Protein AF-A0A2N1N961-F1 (afdb_monomer_lite)

Radius of gyration: 15.22 Å; chains: 1; bounding box: 35×38×32 Å

Secondary structure (DSSP, 8-state):
---B-----S-------SSS---S-PEEEEEESGGGS-HHHHHHHHHHHHHGGGGTEEEEEE-S-GGGS-HHHHTT-SEEEE-TT---HHHHHHHHTTT-TTHHHHHHHHHHHHTTS-EEEE-

Structure (mmCIF, N/CA/C/O backbone):
data_AF-A0A2N1N961-F1
#
_entry.id   AF-A0A2N1N961-F1
#
loop_
_atom_site.group_PDB
_atom_site.id
_atom_site.type_symbol
_atom_site.label_atom_id
_atom_site.label_alt_id
_atom_site.label_comp_id
_atom_site.label_asym_id
_atom_site.label_entity_id
_atom_site.label_seq_id
_atom_site.pdbx_PDB_ins_code
_atom_site.Cartn_x
_atom_site.Cartn_y
_atom_site.Cartn_z
_atom_site.occupancy
_atom_site.B_iso_or_equiv
_atom_site.auth_seq_id
_atom_site.auth_comp_id
_atom_site.auth_asym_id
_atom_site.auth_atom_id
_atom_site.pdbx_PDB_model_num
ATOM 1 N N . MET A 1 1 ? -13.328 -10.406 -4.826 1.00 30.67 1 MET A N 1
ATOM 2 C CA . MET A 1 1 ? -12.583 -9.559 -3.873 1.00 30.67 1 MET A CA 1
ATOM 3 C C . MET A 1 1 ? -12.387 -10.339 -2.580 1.00 30.67 1 MET A C 1
ATOM 5 O O . MET A 1 1 ? -13.360 -10.564 -1.867 1.00 30.67 1 MET A O 1
ATOM 9 N N . VAL A 1 2 ? -11.178 -10.851 -2.329 1.00 25.78 2 VAL A N 1
ATOM 10 C CA . VAL A 1 2 ? -10.871 -11.661 -1.137 1.00 25.78 2 VAL A CA 1
ATOM 11 C C . VAL A 1 2 ? -10.082 -10.792 -0.163 1.00 25.78 2 VAL A C 1
ATOM 13 O O . VAL A 1 2 ? -8.923 -10.479 -0.401 1.00 25.78 2 VAL A O 1
ATOM 16 N N . VAL A 1 3 ? -10.732 -10.371 0.922 1.00 27.00 3 VAL A N 1
ATOM 17 C CA . VAL A 1 3 ? -10.081 -9.665 2.032 1.00 27.00 3 VAL A CA 1
ATOM 18 C C . VAL A 1 3 ? -9.484 -10.729 2.948 1.00 27.00 3 VAL A C 1
ATOM 20 O O . VAL A 1 3 ? -10.221 -11.435 3.637 1.00 27.00 3 VAL A O 1
ATOM 23 N N . TYR A 1 4 ? -8.160 -10.872 2.948 1.00 34.16 4 TYR A N 1
ATOM 24 C CA . TYR A 1 4 ? -7.483 -11.780 3.873 1.00 34.16 4 TYR A CA 1
ATOM 25 C C . TYR A 1 4 ? -7.359 -11.115 5.249 1.00 34.16 4 TYR A C 1
ATOM 27 O O . TYR A 1 4 ? -6.688 -10.096 5.410 1.00 34.16 4 TYR A O 1
ATOM 35 N N . LEU A 1 5 ? -8.026 -11.696 6.249 1.00 32.28 5 LEU A N 1
ATOM 36 C CA . LEU A 1 5 ? -7.916 -11.311 7.655 1.00 32.28 5 LEU A CA 1
ATOM 37 C C . LEU A 1 5 ? -6.807 -12.162 8.290 1.00 32.28 5 LEU A C 1
ATOM 39 O O . LEU A 1 5 ? -7.021 -13.336 8.580 1.00 32.28 5 LEU A O 1
ATOM 43 N N . LEU A 1 6 ? -5.609 -11.606 8.469 1.00 38.91 6 LEU A N 1
ATOM 44 C CA . LEU A 1 6 ? -4.526 -12.300 9.171 1.00 38.91 6 LEU A CA 1
ATOM 45 C C . LEU A 1 6 ? -4.548 -11.908 10.654 1.00 38.91 6 LEU A C 1
ATOM 47 O O . LEU A 1 6 ? -4.377 -10.744 11.021 1.00 38.91 6 LEU A O 1
ATOM 51 N N . LEU A 1 7 ? -4.823 -12.909 11.493 1.00 31.50 7 LEU A N 1
ATOM 52 C CA . LEU A 1 7 ? -4.810 -12.812 12.950 1.00 31.50 7 LEU A CA 1
ATOM 53 C C . LEU A 1 7 ? -3.386 -12.575 13.481 1.00 31.50 7 LEU A C 1
ATOM 55 O O . LEU A 1 7 ? -2.385 -12.916 12.860 1.00 31.50 7 LEU A O 1
ATOM 59 N N . GLU A 1 8 ? -3.362 -11.925 14.637 1.00 35.66 8 GLU A N 1
ATOM 60 C CA . GLU A 1 8 ? -2.264 -11.237 15.314 1.00 35.66 8 GLU A CA 1
ATOM 61 C C . GLU A 1 8 ? -0.878 -11.914 15.296 1.00 35.66 8 GLU A C 1
ATOM 63 O O . GLU A 1 8 ? -0.732 -13.078 15.651 1.00 35.66 8 GLU A O 1
ATOM 68 N N . SER A 1 9 ? 0.182 -11.118 15.098 1.00 32.19 9 SER A N 1
ATOM 69 C CA . SER A 1 9 ? 1.264 -11.075 16.092 1.00 32.19 9 SER A CA 1
ATOM 70 C C . SER A 1 9 ? 2.068 -9.772 16.021 1.00 32.19 9 SER A C 1
ATOM 72 O O . SER A 1 9 ? 2.406 -9.240 14.965 1.00 32.19 9 SER A O 1
ATOM 74 N N . LYS A 1 10 ? 2.340 -9.251 17.216 1.00 44.03 10 LYS A N 1
ATOM 75 C CA . LYS A 1 10 ? 3.309 -8.210 17.568 1.00 44.03 10 LYS A CA 1
ATOM 76 C C . LYS A 1 10 ? 4.667 -8.600 16.948 1.00 44.03 10 LYS A C 1
ATOM 78 O O . LYS A 1 10 ? 5.288 -9.528 17.443 1.00 44.03 10 LYS A O 1
ATOM 83 N N . TYR A 1 11 ? 5.046 -7.965 15.834 1.00 44.81 11 TYR A N 1
ATOM 84 C CA . TYR A 1 11 ? 6.246 -8.205 15.007 1.00 44.81 11 TYR A CA 1
ATOM 85 C C . TYR A 1 11 ? 7.114 -9.441 15.338 1.00 44.81 11 TYR A C 1
ATOM 87 O O . TYR A 1 11 ? 7.994 -9.373 16.198 1.00 44.81 11 TYR A O 1
ATOM 95 N N . PRO A 1 12 ? 7.007 -10.506 14.529 1.00 32.72 12 PRO A N 1
ATOM 96 C CA . PRO A 1 12 ? 8.128 -11.385 14.248 1.00 32.72 12 PRO A CA 1
ATOM 97 C C . PRO A 1 12 ? 8.390 -11.422 12.737 1.00 32.72 12 PRO A C 1
ATOM 99 O O . PRO A 1 12 ? 7.484 -11.684 11.962 1.00 32.72 12 PRO A O 1
ATOM 102 N N . LYS A 1 13 ? 9.646 -11.162 12.353 1.00 32.16 13 LYS A N 1
ATOM 103 C CA . LYS A 1 13 ? 10.354 -11.706 11.177 1.00 32.16 13 LYS A CA 1
ATOM 104 C C . LYS A 1 13 ? 9.580 -11.768 9.846 1.00 32.16 13 LYS A C 1
ATOM 106 O O . LYS A 1 13 ? 8.637 -12.528 9.687 1.00 32.16 13 LYS A O 1
ATOM 111 N N . ILE A 1 14 ? 10.123 -11.066 8.848 1.00 33.25 14 ILE A N 1
ATOM 112 C CA . ILE A 1 14 ? 9.931 -11.305 7.406 1.00 33.25 14 ILE A CA 1
ATOM 113 C C . ILE A 1 14 ? 9.559 -12.774 7.140 1.00 33.25 14 ILE A C 1
ATOM 115 O O . ILE A 1 14 ? 10.353 -13.671 7.426 1.00 33.25 14 ILE A O 1
ATOM 119 N N . TYR A 1 15 ? 8.360 -13.009 6.609 1.00 35.38 15 TYR A N 1
ATOM 120 C CA . TYR A 1 15 ? 7.892 -14.345 6.265 1.00 35.38 15 TYR A CA 1
ATOM 121 C C . TYR A 1 15 ? 8.461 -14.767 4.904 1.00 35.38 15 TYR A C 1
ATOM 123 O O . TYR A 1 15 ? 8.164 -14.122 3.897 1.00 35.38 15 TYR A O 1
ATOM 131 N N . PRO A 1 16 ? 9.226 -15.869 4.820 1.00 37.91 16 PRO A N 1
ATOM 132 C CA . PRO A 1 16 ? 9.578 -16.502 3.560 1.00 37.91 16 PRO A CA 1
ATOM 133 C C . PRO A 1 16 ? 8.469 -17.483 3.165 1.00 37.91 16 PRO A C 1
ATOM 135 O O . PRO A 1 16 ? 8.727 -18.665 2.983 1.00 37.91 16 PRO A O 1
ATOM 138 N N . TRP A 1 17 ? 7.206 -17.060 3.128 1.00 34.34 17 TRP A N 1
ATOM 139 C CA . TRP A 1 17 ? 6.142 -17.964 2.703 1.00 34.34 17 TRP A CA 1
ATOM 140 C C . TRP A 1 17 ? 4.874 -17.191 2.343 1.00 34.34 17 TRP A C 1
ATOM 142 O O . TRP A 1 17 ? 4.268 -16.528 3.172 1.00 34.34 17 TRP A O 1
ATOM 152 N N . MET A 1 18 ? 4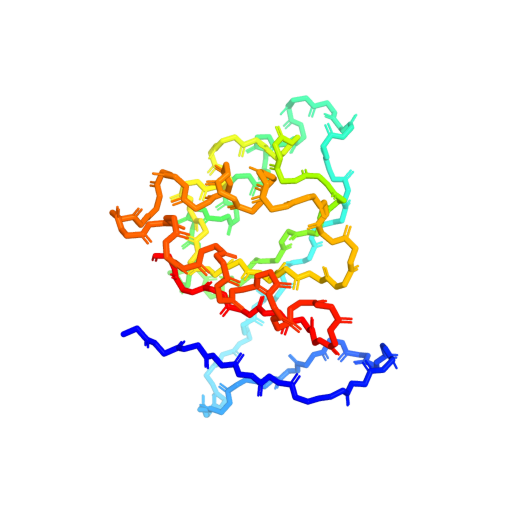.420 -17.348 1.108 1.00 31.05 18 MET A N 1
ATOM 153 C CA . MET A 1 18 ? 3.030 -17.715 0.873 1.00 31.05 18 MET A CA 1
ATOM 154 C C . MET A 1 18 ? 3.080 -18.895 -0.098 1.00 31.05 18 MET A C 1
ATOM 156 O O . MET A 1 18 ? 3.248 -18.713 -1.295 1.00 31.05 18 MET A O 1
ATOM 160 N N . SER A 1 19 ? 3.100 -20.098 0.489 1.00 39.19 19 SER A N 1
ATOM 161 C CA . SER A 1 19 ? 2.703 -21.399 -0.070 1.00 39.19 19 SER A CA 1
ATOM 162 C C . SER A 1 19 ? 2.798 -21.569 -1.596 1.00 39.19 19 SER A C 1
ATOM 164 O O . SER A 1 19 ? 1.867 -21.219 -2.318 1.00 39.19 19 SER A O 1
ATOM 166 N N . GLY A 1 20 ? 3.865 -22.223 -2.062 1.00 31.92 20 GLY A N 1
ATOM 167 C CA . GLY A 1 20 ? 3.962 -22.772 -3.418 1.00 31.92 20 GLY A CA 1
ATOM 168 C C . GLY A 1 20 ? 5.411 -22.901 -3.869 1.00 31.92 20 GLY A C 1
ATOM 169 O O . GLY A 1 20 ? 5.932 -21.947 -4.429 1.00 31.92 20 GLY A O 1
ATOM 170 N N . GLU A 1 21 ? 6.018 -24.055 -3.563 1.00 37.34 21 GLU A N 1
ATOM 171 C CA . GLU A 1 21 ? 7.293 -24.605 -4.067 1.00 37.34 21 GLU A CA 1
ATOM 172 C C . GLU A 1 21 ? 8.544 -23.697 -4.117 1.00 37.34 21 GLU A C 1
ATOM 174 O O 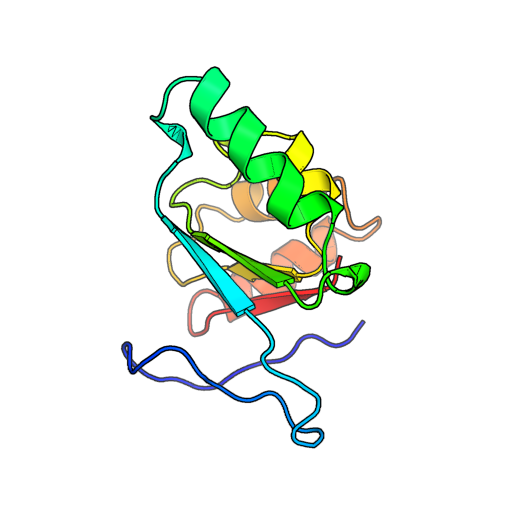. GLU A 1 21 ? 8.532 -22.500 -4.401 1.00 37.34 21 GLU A O 1
ATOM 179 N N . LYS A 1 22 ? 9.709 -24.301 -3.849 1.00 40.22 22 LYS A N 1
ATOM 180 C CA . LYS A 1 22 ? 11.013 -23.654 -4.043 1.00 40.22 22 LYS A CA 1
ATOM 181 C C . LYS A 1 22 ? 11.264 -23.436 -5.544 1.00 40.22 22 LYS A C 1
ATOM 183 O O . LYS A 1 22 ? 11.932 -24.241 -6.179 1.00 40.22 22 LYS A O 1
ATOM 188 N N . CYS A 1 23 ? 10.765 -22.338 -6.099 1.00 42.19 23 CYS A N 1
ATOM 189 C CA . CYS A 1 23 ? 11.191 -21.829 -7.402 1.00 42.19 23 CYS A CA 1
ATOM 190 C C . CYS A 1 23 ? 12.186 -20.686 -7.197 1.00 42.19 23 CYS A C 1
ATOM 192 O O . CYS A 1 23 ? 11.757 -19.583 -6.859 1.00 42.19 23 CYS A O 1
ATOM 194 N N . GLY A 1 24 ? 13.474 -20.958 -7.424 1.00 52.59 24 GLY A N 1
ATOM 195 C CA . GLY A 1 24 ? 14.514 -19.940 -7.622 1.00 52.59 24 GLY A CA 1
ATOM 196 C C . GLY A 1 24 ? 14.842 -19.073 -6.402 1.00 52.59 24 GLY A C 1
ATOM 197 O O . GLY A 1 24 ? 14.113 -19.027 -5.409 1.00 52.59 24 GLY A O 1
ATOM 198 N N . TYR A 1 25 ? 15.975 -18.376 -6.453 1.00 55.59 25 TYR A N 1
ATOM 199 C CA . TYR A 1 25 ? 16.330 -17.377 -5.446 1.00 55.59 25 TYR A CA 1
ATOM 200 C C . TYR A 1 25 ? 15.480 -16.120 -5.669 1.00 55.59 25 TYR A C 1
ATOM 202 O O . TYR A 1 25 ? 15.959 -15.127 -6.200 1.00 55.59 25 TYR A O 1
ATOM 210 N N . LYS A 1 26 ? 14.209 -16.143 -5.254 1.00 65.94 26 LYS A N 1
ATOM 211 C CA . LYS A 1 26 ? 13.360 -14.945 -5.280 1.00 65.94 26 LYS A CA 1
ATOM 212 C C . LYS A 1 26 ? 13.945 -13.894 -4.336 1.00 65.94 26 LYS A C 1
ATOM 214 O O . LYS A 1 26 ? 14.024 -14.112 -3.126 1.00 65.94 26 LYS A O 1
ATOM 219 N N . ILE A 1 27 ? 14.360 -12.755 -4.882 1.00 74.12 27 ILE A N 1
ATOM 220 C CA . ILE A 1 27 ? 14.967 -11.667 -4.113 1.00 74.12 27 ILE A CA 1
ATOM 221 C C . ILE A 1 27 ? 13.846 -10.788 -3.553 1.00 74.12 27 ILE A C 1
ATOM 223 O O . ILE A 1 27 ? 13.096 -10.170 -4.306 1.00 74.12 27 ILE A O 1
ATOM 227 N N . LEU A 1 28 ? 13.747 -10.696 -2.225 1.00 78.81 28 LEU A N 1
ATOM 228 C CA . LEU A 1 28 ? 12.864 -9.740 -1.555 1.00 78.81 28 LEU A CA 1
ATOM 229 C C . LEU A 1 28 ? 13.626 -8.444 -1.258 1.00 78.81 28 LEU A C 1
ATOM 231 O O . LEU A 1 28 ? 14.647 -8.460 -0.569 1.00 78.81 28 LEU A O 1
ATOM 235 N N . LYS A 1 29 ? 13.118 -7.317 -1.753 1.00 81.88 29 LYS A N 1
ATOM 236 C CA . LYS A 1 29 ? 13.605 -5.974 -1.427 1.00 81.88 29 LYS A CA 1
ATOM 237 C C . LYS A 1 29 ? 12.590 -5.265 -0.536 1.00 81.88 29 LYS A C 1
ATOM 239 O O . LYS A 1 29 ? 11.410 -5.202 -0.870 1.00 81.88 29 LYS A O 1
ATOM 244 N N . VAL A 1 30 ? 13.055 -4.733 0.590 1.00 85.06 30 VAL A N 1
ATOM 245 C CA . VAL A 1 30 ? 12.236 -3.956 1.527 1.00 85.06 30 VAL A CA 1
ATOM 246 C C . VAL A 1 30 ? 12.782 -2.535 1.564 1.00 85.06 30 VAL A C 1
ATOM 248 O O . VAL A 1 30 ? 13.973 -2.339 1.798 1.00 85.06 30 VAL A O 1
ATOM 251 N N . PHE A 1 31 ? 11.912 -1.564 1.309 1.00 84.62 31 PHE A N 1
ATOM 252 C CA . PHE A 1 31 ? 12.213 -0.138 1.330 1.00 84.62 31 PHE A CA 1
ATOM 253 C C . PHE A 1 31 ? 11.424 0.496 2.469 1.00 84.62 31 PHE A C 1
ATOM 255 O O . PHE A 1 31 ? 10.197 0.432 2.456 1.00 84.62 31 PHE A O 1
ATOM 262 N N . ASP A 1 32 ? 12.112 1.077 3.446 1.00 83.75 32 ASP A N 1
ATOM 263 C CA . ASP A 1 32 ? 11.491 1.719 4.606 1.00 83.75 32 ASP A CA 1
ATOM 264 C C . ASP A 1 32 ? 11.718 3.230 4.555 1.00 83.75 32 ASP A C 1
ATOM 266 O O . ASP A 1 32 ? 12.844 3.684 4.363 1.00 83.75 32 ASP A O 1
ATOM 270 N N . ASN A 1 33 ? 10.633 3.989 4.683 1.00 71.62 33 ASN A N 1
ATOM 271 C CA . ASN A 1 33 ? 10.614 5.442 4.832 1.00 71.62 33 ASN A CA 1
ATOM 272 C C . ASN A 1 33 ? 11.401 6.254 3.778 1.00 71.62 33 ASN A C 1
ATOM 274 O O . ASN A 1 33 ? 12.038 7.255 4.091 1.00 71.62 33 ASN A O 1
ATOM 278 N N . PHE A 1 34 ? 11.316 5.874 2.500 1.00 77.50 34 PHE A N 1
ATOM 279 C CA . PHE A 1 34 ? 11.983 6.597 1.402 1.00 77.50 34 PHE A CA 1
ATOM 280 C C . PHE A 1 34 ? 11.276 7.890 0.965 1.00 77.50 34 PHE A C 1
ATOM 282 O O . PHE A 1 34 ? 11.723 8.540 0.024 1.00 77.50 34 PHE A O 1
ATOM 289 N N . ALA A 1 35 ? 10.159 8.258 1.590 1.00 72.12 35 ALA A N 1
ATOM 290 C CA . ALA A 1 35 ? 9.405 9.454 1.225 1.00 72.12 35 ALA A CA 1
ATOM 291 C C . ALA A 1 35 ? 10.199 10.751 1.466 1.00 72.12 35 ALA A C 1
ATOM 293 O O . ALA A 1 35 ? 10.032 11.724 0.733 1.00 72.12 35 ALA A O 1
ATOM 294 N N . GLU A 1 36 ? 11.097 10.742 2.453 1.00 78.12 36 GLU A N 1
ATOM 295 C CA . GLU A 1 36 ? 11.957 11.880 2.806 1.00 78.12 36 GLU A CA 1
ATOM 296 C C . GLU A 1 36 ? 13.256 11.928 1.983 1.00 78.12 36 GLU A C 1
ATOM 298 O O . GLU A 1 36 ? 13.993 12.912 2.020 1.00 78.12 36 GLU A O 1
ATOM 303 N N . GLU A 1 37 ? 13.540 10.878 1.210 1.00 82.81 37 GLU A N 1
ATOM 304 C CA . GLU A 1 37 ? 14.743 10.792 0.388 1.00 82.81 37 GLU A CA 1
ATOM 305 C C . GLU A 1 37 ? 14.645 11.666 -0.862 1.00 82.81 37 GLU A C 1
ATOM 307 O O . GLU A 1 37 ? 13.563 11.925 -1.397 1.00 82.81 37 GLU A O 1
ATOM 312 N N . HIS A 1 38 ? 15.803 12.066 -1.390 1.00 82.31 38 HIS A N 1
ATOM 313 C CA . HIS A 1 38 ? 15.868 12.864 -2.611 1.00 82.31 38 HIS A CA 1
ATOM 314 C C . HIS A 1 38 ? 15.166 12.153 -3.784 1.00 82.31 38 HIS A C 1
ATOM 316 O O . HIS A 1 38 ? 15.294 10.938 -3.955 1.00 82.31 38 HIS A O 1
ATOM 322 N N . LEU A 1 39 ? 14.484 12.907 -4.658 1.00 81.75 39 LEU A N 1
ATOM 323 C CA . LEU A 1 39 ? 13.706 12.358 -5.782 1.00 81.75 39 LEU A CA 1
ATOM 324 C C . LEU A 1 39 ? 14.516 11.380 -6.649 1.00 81.75 39 LEU A C 1
ATOM 326 O O . LEU A 1 39 ? 14.015 10.335 -7.059 1.00 81.75 39 LEU A O 1
ATOM 330 N N . ALA A 1 40 ? 15.796 11.677 -6.882 1.00 81.81 40 ALA A N 1
ATOM 331 C CA . ALA A 1 40 ? 16.690 10.790 -7.629 1.00 81.81 40 ALA A CA 1
ATOM 332 C C . ALA A 1 40 ? 16.838 9.396 -6.982 1.00 81.81 40 ALA A C 1
ATOM 334 O O . ALA A 1 40 ? 16.984 8.401 -7.691 1.00 81.81 40 ALA A O 1
ATOM 335 N N . THR A 1 41 ? 16.785 9.309 -5.652 1.00 81.88 41 THR A N 1
ATOM 336 C CA . THR A 1 41 ? 16.793 8.049 -4.899 1.00 81.88 41 THR A CA 1
ATOM 337 C C . THR A 1 41 ? 15.451 7.334 -5.036 1.00 81.88 41 THR A C 1
ATOM 339 O O . THR A 1 41 ? 15.426 6.149 -5.369 1.00 81.88 41 THR A O 1
ATOM 342 N N . GLN A 1 42 ? 14.335 8.052 -4.880 1.00 78.62 42 GLN A N 1
ATOM 343 C CA . GLN A 1 42 ? 12.992 7.481 -5.035 1.00 78.62 42 GLN A CA 1
ATOM 344 C C . GLN A 1 42 ? 12.773 6.892 -6.441 1.00 78.62 42 GLN A C 1
ATOM 346 O O . GLN A 1 42 ? 12.248 5.788 -6.583 1.00 78.62 42 GLN A O 1
ATOM 351 N N . LEU A 1 43 ? 13.251 7.573 -7.489 1.00 81.94 43 LEU A N 1
ATOM 352 C CA . LEU A 1 43 ? 13.140 7.107 -8.875 1.00 81.94 43 LEU A CA 1
ATOM 353 C C . LEU A 1 43 ? 13.934 5.824 -9.151 1.00 81.94 43 LEU A C 1
ATOM 355 O O . LEU A 1 43 ? 13.492 5.004 -9.954 1.00 81.94 43 LEU A O 1
ATOM 359 N N . LYS A 1 44 ? 15.063 5.594 -8.465 1.00 84.00 44 LYS A N 1
ATOM 360 C CA . LYS A 1 44 ? 15.791 4.314 -8.563 1.00 84.00 44 LYS A CA 1
ATOM 361 C C . LYS A 1 44 ? 14.964 3.152 -8.016 1.00 84.00 44 LYS A C 1
ATOM 363 O O . LYS A 1 44 ? 15.081 2.031 -8.505 1.00 84.00 44 LYS A O 1
ATOM 368 N N . ILE A 1 45 ? 14.121 3.420 -7.019 1.00 83.56 45 ILE A N 1
ATOM 369 C CA . ILE A 1 45 ? 13.310 2.400 -6.353 1.00 83.56 45 ILE A CA 1
ATOM 370 C C . ILE A 1 45 ? 12.121 1.975 -7.215 1.00 83.56 45 ILE A C 1
ATOM 372 O O . ILE A 1 45 ? 11.787 0.793 -7.243 1.00 83.56 45 ILE A O 1
ATOM 376 N N . VAL A 1 46 ? 11.534 2.907 -7.974 1.00 84.38 46 VAL A N 1
ATOM 377 C CA . VAL A 1 46 ? 10.418 2.647 -8.906 1.00 84.38 46 VAL A CA 1
ATOM 378 C C . VAL A 1 46 ? 10.694 1.440 -9.806 1.00 84.38 46 VAL A C 1
ATOM 380 O O . VAL A 1 46 ? 9.799 0.632 -10.053 1.00 84.38 46 VAL A O 1
ATOM 383 N N . THR A 1 47 ? 11.936 1.278 -10.261 1.00 83.19 47 THR A N 1
ATOM 384 C CA . THR A 1 47 ? 12.351 0.153 -11.104 1.00 83.19 47 THR A CA 1
ATOM 385 C C . THR A 1 47 ? 12.065 -1.200 -10.443 1.00 83.19 47 THR A C 1
ATOM 387 O O . THR A 1 47 ? 11.532 -2.086 -11.101 1.00 83.19 47 THR A O 1
ATOM 390 N N . PHE A 1 48 ? 12.279 -1.358 -9.133 1.00 83.38 48 PHE A N 1
ATOM 391 C CA . PHE A 1 48 ? 11.987 -2.617 -8.430 1.00 83.38 48 PHE A CA 1
ATOM 392 C C . PHE A 1 48 ? 10.487 -2.929 -8.322 1.00 83.38 48 PHE A C 1
ATOM 394 O O . PHE A 1 48 ? 10.114 -4.088 -8.141 1.00 83.38 48 PHE A O 1
ATOM 401 N N . PHE A 1 49 ? 9.621 -1.919 -8.427 1.00 83.81 49 PHE A N 1
ATOM 402 C CA . PHE A 1 49 ? 8.167 -2.099 -8.449 1.00 83.81 49 PHE A CA 1
ATOM 403 C C . PHE A 1 49 ? 7.644 -2.352 -9.870 1.00 83.81 49 PHE A C 1
ATOM 405 O O . PHE A 1 49 ? 6.687 -3.100 -10.034 1.00 83.81 49 PHE A O 1
ATOM 412 N N . ARG A 1 50 ? 8.313 -1.812 -10.901 1.00 83.81 50 ARG A N 1
ATOM 413 C CA . ARG A 1 50 ? 7.986 -2.061 -12.318 1.00 83.81 50 ARG A CA 1
ATOM 414 C C . ARG A 1 50 ? 8.437 -3.431 -12.820 1.00 83.81 50 ARG A C 1
ATOM 416 O O . ARG A 1 50 ? 7.681 -4.087 -13.526 1.00 83.81 50 ARG A O 1
ATOM 423 N N . LEU A 1 51 ? 9.664 -3.843 -12.496 1.00 76.00 51 LEU A N 1
ATOM 424 C CA . LEU A 1 51 ? 10.242 -5.107 -12.976 1.00 76.00 51 LEU A CA 1
ATOM 425 C C . LEU A 1 51 ? 9.483 -6.317 -12.409 1.00 76.00 51 LEU A C 1
ATOM 427 O O . LEU A 1 51 ? 9.178 -7.279 -13.118 1.00 76.00 51 LEU A O 1
ATOM 431 N N . GLY A 1 52 ? 9.097 -6.229 -11.132 1.00 66.19 52 GLY A N 1
ATOM 432 C CA . GLY A 1 52 ? 8.267 -7.221 -10.459 1.00 66.19 52 GLY A CA 1
ATOM 433 C C . GLY A 1 52 ? 8.793 -8.653 -10.612 1.00 66.19 52 GLY A C 1
ATOM 434 O O . GLY A 1 52 ? 9.994 -8.914 -10.635 1.00 66.19 52 GLY A O 1
ATOM 435 N N . ARG A 1 53 ? 7.862 -9.606 -10.744 1.00 62.44 53 ARG A N 1
ATOM 436 C CA . ARG A 1 53 ? 8.180 -11.044 -10.800 1.00 62.44 53 ARG A CA 1
ATOM 437 C C . ARG A 1 53 ? 8.900 -11.482 -12.078 1.00 62.44 53 ARG A C 1
ATOM 439 O O . ARG A 1 53 ? 9.373 -12.612 -12.097 1.00 62.44 53 ARG A O 1
ATOM 446 N N . HIS A 1 54 ? 8.957 -10.642 -13.115 1.00 63.78 54 HIS A N 1
ATOM 447 C CA . HIS A 1 54 ? 9.663 -10.984 -14.353 1.00 63.78 54 HIS A CA 1
ATOM 448 C C . HIS A 1 54 ? 11.174 -11.114 -14.133 1.00 63.78 54 HIS A C 1
ATOM 450 O O . HIS A 1 54 ? 11.797 -11.923 -14.809 1.00 63.78 54 HIS A O 1
ATOM 456 N N . ASP A 1 55 ? 11.706 -10.436 -13.112 1.00 67.00 55 ASP A N 1
ATOM 457 C CA . ASP A 1 55 ? 13.113 -10.525 -12.706 1.00 67.00 55 ASP A CA 1
ATOM 458 C C . ASP A 1 55 ? 13.300 -11.272 -11.377 1.00 67.00 55 ASP A C 1
ATOM 460 O O . ASP A 1 55 ? 14.283 -11.066 -10.671 1.00 67.00 55 ASP A O 1
ATOM 464 N N . GLU A 1 56 ? 12.326 -12.100 -10.977 1.00 76.19 56 GLU A N 1
ATOM 465 C CA . GLU A 1 56 ? 12.324 -12.818 -9.689 1.00 76.19 56 GLU A CA 1
ATOM 466 C C . GLU A 1 56 ? 12.438 -11.902 -8.450 1.00 76.19 56 GLU A C 1
ATOM 468 O O . GLU A 1 56 ? 12.736 -12.361 -7.342 1.00 76.19 56 GLU A O 1
ATOM 473 N N . ILE A 1 57 ? 12.141 -10.605 -8.604 1.00 73.62 57 ILE A N 1
ATOM 474 C CA . ILE A 1 57 ? 12.175 -9.618 -7.525 1.00 73.62 57 ILE A CA 1
ATOM 475 C C . ILE A 1 57 ? 10.761 -9.396 -6.981 1.00 73.62 57 ILE A C 1
ATOM 477 O O . ILE A 1 57 ? 9.794 -9.165 -7.707 1.00 73.62 57 ILE A O 1
ATOM 481 N N . SER A 1 58 ? 10.635 -9.453 -5.659 1.00 81.06 58 SER A N 1
ATOM 482 C CA . SER A 1 58 ? 9.457 -8.971 -4.937 1.00 81.06 58 SER A CA 1
ATOM 4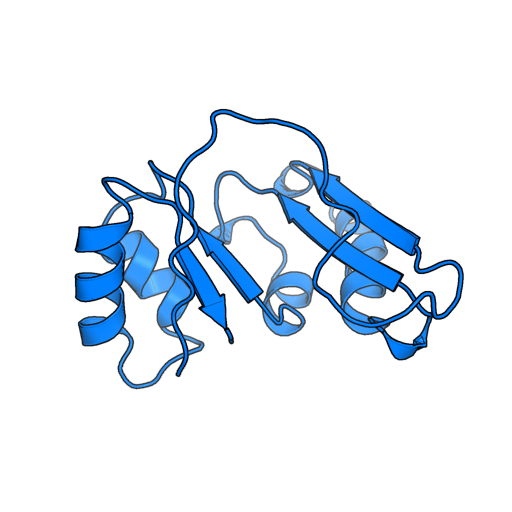83 C C . SER A 1 58 ? 9.845 -7.754 -4.111 1.00 81.06 58 SER A C 1
ATOM 485 O O . SER A 1 58 ? 10.905 -7.744 -3.486 1.00 81.06 58 SER A O 1
ATOM 487 N N . SER A 1 59 ? 8.987 -6.739 -4.098 1.00 85.50 59 SER A N 1
ATOM 488 C CA . SER A 1 59 ? 9.283 -5.447 -3.477 1.00 85.50 59 SER A CA 1
ATOM 489 C C . SER A 1 59 ? 8.205 -5.087 -2.464 1.00 85.50 59 SER A C 1
ATOM 491 O O . SER A 1 59 ? 7.016 -5.179 -2.763 1.00 85.50 59 SER A O 1
ATOM 493 N N . ILE A 1 60 ? 8.625 -4.672 -1.271 1.00 88.31 60 ILE A N 1
ATOM 494 C CA . ILE A 1 60 ? 7.765 -4.139 -0.213 1.00 88.31 60 ILE A CA 1
ATOM 495 C C . ILE A 1 60 ? 8.200 -2.704 0.056 1.00 88.31 60 ILE A C 1
ATOM 497 O O . ILE A 1 60 ? 9.383 -2.444 0.272 1.00 88.31 60 ILE A O 1
ATOM 501 N N . TYR A 1 61 ? 7.239 -1.784 0.054 1.00 87.62 61 TYR A N 1
ATOM 502 C CA . TYR A 1 61 ? 7.434 -0.409 0.499 1.00 87.62 61 TYR A CA 1
ATOM 503 C C . TYR A 1 61 ? 6.726 -0.215 1.839 1.00 87.62 61 TYR A C 1
ATOM 505 O O . TYR A 1 61 ? 5.544 -0.537 1.961 1.00 87.62 61 TYR A O 1
ATOM 513 N N . ILE A 1 62 ? 7.436 0.312 2.830 1.00 88.31 62 ILE A N 1
ATOM 514 C CA . ILE A 1 62 ? 6.913 0.638 4.154 1.00 88.31 62 ILE A CA 1
ATOM 515 C C . ILE A 1 62 ? 6.919 2.161 4.287 1.00 88.31 62 ILE A C 1
ATOM 517 O O . ILE A 1 62 ? 7.948 2.811 4.114 1.00 88.31 62 ILE A O 1
ATOM 521 N N . ALA A 1 63 ? 5.746 2.728 4.566 1.00 85.56 63 ALA A N 1
ATOM 522 C CA . ALA A 1 63 ? 5.553 4.162 4.751 1.00 85.56 63 ALA A CA 1
ATOM 523 C C . ALA A 1 63 ? 4.599 4.412 5.915 1.00 85.56 63 ALA A C 1
ATOM 525 O O . ALA A 1 63 ? 3.630 3.672 6.096 1.00 85.56 63 ALA A O 1
ATOM 526 N N . GLN A 1 64 ? 4.807 5.509 6.643 1.00 82.56 64 GLN A N 1
ATOM 527 C CA . GLN A 1 64 ? 3.813 5.980 7.611 1.00 82.56 64 GLN A CA 1
ATOM 528 C C . GLN A 1 64 ? 2.605 6.626 6.923 1.00 82.56 64 GLN A C 1
ATOM 530 O O . GLN A 1 64 ? 1.479 6.534 7.415 1.00 82.56 64 GLN A O 1
ATOM 535 N N . ARG A 1 65 ? 2.826 7.284 5.780 1.00 81.69 65 ARG A N 1
ATOM 536 C CA . ARG A 1 65 ? 1.807 8.047 5.058 1.00 81.69 65 ARG A CA 1
ATOM 537 C C . ARG A 1 65 ? 1.784 7.638 3.595 1.00 81.69 65 ARG A C 1
ATOM 539 O O . ARG A 1 65 ? 2.725 7.878 2.849 1.00 81.69 65 ARG A O 1
A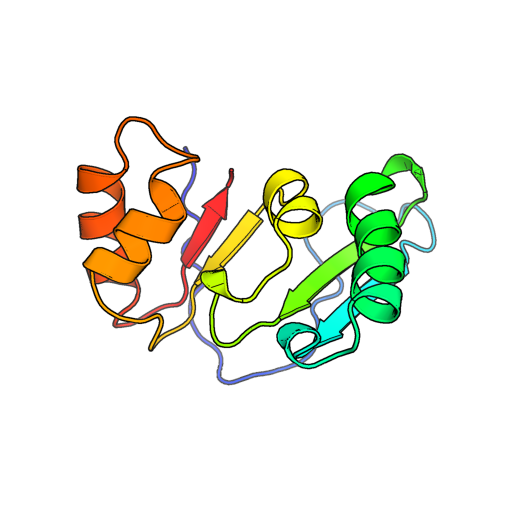TOM 546 N N . PHE A 1 66 ? 0.665 7.053 3.174 1.00 83.38 66 PHE A N 1
ATOM 547 C CA . PHE A 1 66 ? 0.482 6.572 1.802 1.00 83.38 66 PHE A CA 1
ATOM 548 C C . PHE A 1 66 ? 0.656 7.677 0.748 1.00 83.38 66 PHE A C 1
ATOM 550 O O . PHE A 1 66 ? 1.209 7.443 -0.317 1.00 83.38 66 PHE A O 1
ATOM 557 N N . TYR A 1 67 ? 0.213 8.898 1.053 1.00 81.81 67 TYR A N 1
ATOM 558 C CA . TYR A 1 67 ? 0.249 10.031 0.124 1.00 81.81 67 TYR A CA 1
ATOM 559 C C . TYR A 1 67 ? 1.634 10.674 -0.038 1.00 81.81 67 TYR A C 1
ATOM 561 O O . TYR A 1 67 ? 1.787 11.551 -0.880 1.00 81.81 67 TYR A O 1
ATOM 569 N N . GLU A 1 68 ? 2.624 10.263 0.754 1.00 82.81 68 GLU A N 1
ATOM 570 C CA . GLU A 1 68 ? 4.018 10.693 0.584 1.00 82.81 68 GLU A CA 1
ATOM 571 C C . GLU A 1 68 ? 4.804 9.715 -0.307 1.00 82.81 68 GLU A C 1
ATOM 573 O O . GLU A 1 68 ? 5.940 9.982 -0.691 1.00 82.81 68 GLU A O 1
ATOM 578 N N . ILE A 1 69 ? 4.190 8.587 -0.680 1.00 85.00 69 ILE A N 1
ATOM 579 C CA . ILE A 1 69 ? 4.775 7.618 -1.601 1.00 85.00 69 ILE A CA 1
ATOM 580 C C . ILE A 1 69 ? 4.707 8.180 -3.024 1.00 85.00 69 ILE A C 1
ATOM 582 O O . ILE A 1 69 ? 3.660 8.630 -3.495 1.00 85.00 69 ILE A O 1
ATOM 586 N N . HIS A 1 70 ? 5.826 8.099 -3.742 1.00 85.62 70 HIS A N 1
ATOM 587 C CA . HIS A 1 70 ? 5.898 8.501 -5.140 1.00 85.62 70 HIS A CA 1
ATOM 588 C C . HIS A 1 70 ? 4.864 7.741 -5.992 1.00 85.62 70 HIS A C 1
ATOM 590 O O . HIS A 1 70 ? 4.832 6.511 -5.984 1.00 85.62 70 HIS A O 1
ATOM 596 N N . GLN A 1 71 ? 4.070 8.452 -6.802 1.00 85.69 71 GLN A N 1
ATOM 597 C CA . GLN A 1 71 ? 2.956 7.871 -7.574 1.00 85.69 71 GLN A CA 1
ATOM 598 C C . GLN A 1 71 ? 3.369 6.679 -8.451 1.00 85.69 71 GLN A C 1
ATOM 600 O O . GLN A 1 71 ? 2.666 5.675 -8.497 1.00 85.69 71 GLN A O 1
ATOM 605 N N . ASN A 1 72 ? 4.545 6.743 -9.085 1.00 86.00 72 ASN A N 1
ATOM 606 C CA . ASN A 1 72 ? 5.083 5.624 -9.871 1.00 86.00 72 ASN A CA 1
ATOM 607 C C . ASN A 1 72 ? 5.308 4.331 -9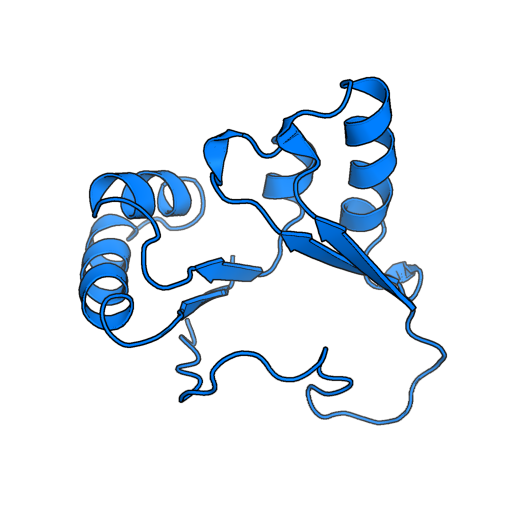.064 1.00 86.00 72 ASN A C 1
ATOM 609 O O . ASN A 1 72 ? 5.382 3.265 -9.663 1.00 86.00 72 ASN A O 1
ATOM 613 N N . ILE A 1 73 ? 5.442 4.392 -7.738 1.00 85.31 73 ILE A N 1
ATOM 614 C CA . ILE A 1 73 ? 5.428 3.196 -6.887 1.00 85.31 73 ILE A CA 1
ATOM 615 C C . ILE A 1 73 ? 3.978 2.742 -6.711 1.00 85.31 73 ILE A C 1
ATOM 617 O O . ILE A 1 73 ? 3.682 1.588 -7.003 1.00 85.31 73 ILE A O 1
ATOM 621 N N . CYS A 1 74 ? 3.076 3.654 -6.327 1.00 86.50 74 CYS A N 1
ATOM 622 C CA . CYS A 1 74 ? 1.659 3.367 -6.074 1.00 86.50 74 CYS A CA 1
ATOM 623 C C . CYS A 1 74 ? 0.956 2.667 -7.246 1.00 86.50 74 CYS A C 1
ATOM 625 O O . CYS A 1 74 ? 0.281 1.668 -7.028 1.00 86.50 74 CYS A O 1
ATOM 627 N N . VAL A 1 75 ? 1.164 3.128 -8.485 1.00 86.62 75 VAL A N 1
ATOM 628 C CA . VAL A 1 75 ? 0.537 2.539 -9.691 1.00 86.62 75 VAL A CA 1
ATOM 629 C C . VAL A 1 75 ? 1.054 1.139 -10.042 1.00 86.62 75 VAL A C 1
ATOM 631 O O . VAL A 1 75 ? 0.459 0.458 -10.868 1.00 86.62 75 VAL A O 1
ATOM 634 N N . ASN A 1 76 ? 2.173 0.713 -9.450 1.00 86.56 76 ASN A N 1
ATOM 635 C CA . ASN A 1 76 ? 2.758 -0.614 -9.655 1.00 86.56 76 ASN A CA 1
ATOM 636 C C . ASN A 1 76 ? 2.553 -1.537 -8.436 1.00 86.56 76 ASN A C 1
ATOM 638 O O . ASN A 1 76 ? 3.076 -2.655 -8.411 1.00 86.56 76 ASN A O 1
ATOM 642 N N . LEU A 1 77 ? 1.819 -1.088 -7.409 1.00 86.25 77 LEU A N 1
ATOM 643 C CA . LEU A 1 77 ? 1.463 -1.927 -6.269 1.00 86.25 77 LEU A CA 1
ATOM 644 C C . LEU A 1 77 ? 0.395 -2.940 -6.676 1.00 86.25 77 LEU A C 1
ATOM 646 O O . LEU A 1 77 ? -0.535 -2.626 -7.405 1.00 86.25 77 LEU A O 1
ATOM 650 N N . LYS A 1 78 ? 0.530 -4.159 -6.157 1.00 87.69 78 LYS A N 1
ATOM 651 C CA . LYS A 1 78 ? -0.498 -5.207 -6.274 1.00 87.69 78 LYS A CA 1
ATOM 652 C C . LYS A 1 78 ? -1.301 -5.363 -4.994 1.00 87.69 78 LYS A C 1
ATOM 654 O O . LYS A 1 78 ? -2.447 -5.770 -5.016 1.00 87.69 78 LYS A O 1
ATOM 659 N N . TYR A 1 79 ? -0.669 -5.047 -3.868 1.00 88.19 79 TYR A N 1
ATOM 660 C CA . TYR A 1 79 ? -1.271 -5.183 -2.556 1.00 88.19 79 TYR A CA 1
ATOM 661 C C . TYR A 1 79 ? -0.934 -3.965 -1.707 1.00 88.19 79 TYR A C 1
ATOM 663 O O . TYR A 1 79 ? 0.190 -3.459 -1.758 1.00 88.19 79 TYR A O 1
ATOM 671 N N . ILE A 1 80 ? -1.881 -3.548 -0.872 1.00 88.88 80 ILE A N 1
ATOM 672 C CA . ILE A 1 80 ? -1.675 -2.565 0.191 1.00 88.88 80 ILE A CA 1
ATOM 673 C C . ILE A 1 80 ? -1.969 -3.234 1.530 1.00 88.88 80 ILE A C 1
ATOM 675 O O . ILE A 1 80 ? -3.060 -3.757 1.738 1.00 88.88 80 ILE A O 1
ATOM 679 N N . SER A 1 81 ? -1.014 -3.172 2.459 1.00 89.25 81 SER A N 1
ATOM 680 C CA . SER A 1 81 ? -1.242 -3.526 3.862 1.00 89.25 81 SER A CA 1
ATOM 681 C C . SER A 1 81 ? -1.487 -2.258 4.675 1.00 89.25 81 SER A C 1
ATOM 683 O O . SER A 1 81 ? -0.622 -1.386 4.747 1.00 89.25 81 SER A O 1
ATOM 685 N N . LEU A 1 82 ? -2.654 -2.152 5.307 1.00 88.94 82 LEU A N 1
ATOM 686 C CA . LEU A 1 82 ? -2.993 -1.062 6.218 1.00 88.94 82 LEU A CA 1
ATOM 687 C C . LEU A 1 82 ? -2.917 -1.553 7.667 1.00 88.94 82 LEU A C 1
ATOM 689 O O . LEU A 1 82 ? -3.606 -2.498 8.053 1.00 88.94 82 LEU A O 1
ATOM 693 N N . HIS A 1 83 ? -2.101 -0.887 8.482 1.00 87.19 83 HIS A N 1
ATOM 694 C CA . HIS A 1 83 ? -1.879 -1.240 9.886 1.00 87.19 83 HIS A CA 1
ATOM 695 C C . HIS A 1 83 ? -2.757 -0.424 10.846 1.00 87.19 83 HIS A C 1
ATOM 697 O O . HIS A 1 83 ? -3.289 0.630 10.488 1.00 87.19 83 HIS A O 1
ATOM 703 N N . ARG A 1 84 ? -2.900 -0.898 12.097 1.00 82.62 84 ARG A N 1
ATOM 704 C CA . ARG A 1 84 ? -3.597 -0.142 13.153 1.00 82.62 84 ARG A CA 1
ATOM 705 C C . ARG A 1 84 ? -2.991 1.264 13.253 1.00 82.62 84 ARG A C 1
ATOM 707 O O . ARG A 1 84 ? -1.774 1.406 13.303 1.00 82.62 84 ARG A O 1
ATOM 714 N N . GLY A 1 85 ? -3.840 2.288 13.291 1.00 77.69 85 GLY A N 1
ATOM 715 C CA . GLY A 1 85 ? -3.393 3.686 13.258 1.00 77.69 85 GLY A CA 1
ATOM 716 C C . GLY A 1 85 ? -3.251 4.273 11.851 1.00 77.69 85 GLY A C 1
ATOM 717 O O . GLY A 1 85 ? -2.822 5.417 11.729 1.00 77.69 85 GLY A O 1
ATOM 718 N N . CYS A 1 86 ? -3.647 3.542 10.801 1.00 73.75 86 CYS A N 1
ATOM 719 C CA . CYS A 1 86 ? -3.801 4.075 9.448 1.00 73.75 86 CYS A CA 1
ATOM 720 C C . CYS A 1 86 ? -4.936 5.115 9.389 1.00 73.75 86 CYS A C 1
ATOM 722 O O . CYS A 1 86 ? -6.061 4.830 8.981 1.00 73.75 86 CYS A O 1
ATOM 724 N N . GLY A 1 87 ? -4.615 6.326 9.843 1.00 76.94 87 GLY A N 1
ATOM 725 C CA . GLY A 1 87 ?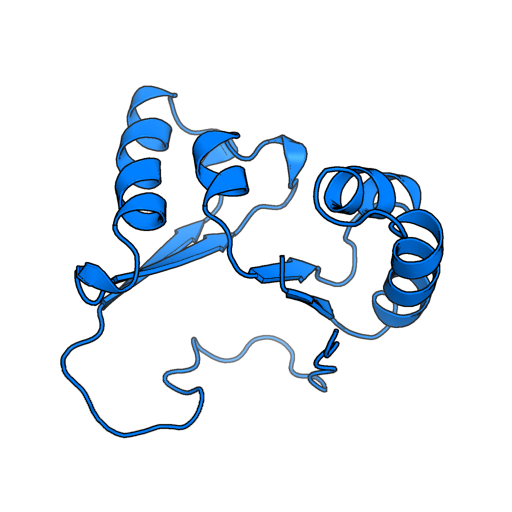 -5.392 7.548 9.679 1.00 76.94 87 GLY A CA 1
ATOM 726 C C . GLY A 1 87 ? -6.874 7.471 10.060 1.00 76.94 87 GLY A C 1
ATOM 727 O O . GLY A 1 87 ? -7.323 6.687 10.897 1.00 76.94 87 GLY A O 1
ATOM 728 N N . THR A 1 88 ? -7.639 8.371 9.448 1.00 89.44 88 THR A N 1
ATOM 729 C CA . THR A 1 88 ? -9.095 8.486 9.587 1.00 89.44 88 THR A CA 1
ATOM 730 C C . THR A 1 88 ? -9.816 7.680 8.503 1.00 89.44 88 THR A C 1
ATOM 732 O O . THR A 1 88 ? -9.204 7.252 7.523 1.00 89.44 88 THR A O 1
ATOM 735 N N . LEU A 1 89 ? -11.141 7.528 8.616 1.00 92.31 89 LEU A N 1
ATOM 736 C CA . LEU A 1 89 ? -11.961 6.957 7.537 1.00 92.31 89 LEU A CA 1
ATOM 737 C C . LEU A 1 89 ? -11.716 7.671 6.194 1.00 92.31 89 LEU A C 1
ATOM 739 O O . LEU A 1 89 ? -11.631 7.013 5.161 1.00 92.31 89 LEU A O 1
ATOM 743 N N . ASP A 1 90 ? -11.536 8.993 6.206 1.00 91.31 90 ASP A N 1
ATOM 744 C CA . ASP A 1 90 ? -11.246 9.767 4.994 1.00 91.31 90 ASP A CA 1
ATOM 745 C C . ASP A 1 90 ? -9.863 9.464 4.416 1.00 91.31 90 ASP A C 1
ATOM 747 O O . ASP A 1 90 ? -9.685 9.484 3.201 1.00 91.31 90 ASP A O 1
ATOM 751 N N . SER A 1 91 ? -8.890 9.125 5.267 1.00 89.00 91 SER A N 1
ATOM 752 C CA . SER A 1 91 ? -7.572 8.673 4.808 1.00 89.00 91 SER A CA 1
ATOM 753 C C . SER A 1 91 ? -7.696 7.352 4.048 1.00 89.00 91 SER A C 1
ATOM 755 O O . SER A 1 91 ? -7.167 7.228 2.949 1.00 89.00 91 SER A O 1
ATOM 757 N N . ILE A 1 92 ? -8.473 6.402 4.579 1.00 90.00 92 ILE A N 1
ATOM 758 C CA . ILE A 1 92 ? -8.743 5.115 3.919 1.00 90.00 92 ILE A CA 1
ATOM 759 C C . ILE A 1 92 ? -9.506 5.328 2.606 1.00 90.00 92 ILE A C 1
ATOM 761 O O . ILE A 1 92 ? -9.132 4.759 1.585 1.00 90.00 92 ILE A O 1
ATOM 765 N N . LYS A 1 93 ? -10.532 6.192 2.593 1.00 92.62 93 LYS A N 1
ATOM 766 C CA . LYS A 1 93 ? -11.250 6.545 1.358 1.00 92.62 93 LYS A CA 1
ATOM 767 C C . LYS A 1 93 ? -10.309 7.108 0.298 1.00 92.62 93 LYS A C 1
ATOM 769 O O . LYS A 1 93 ? -10.401 6.701 -0.849 1.00 92.62 93 LYS A O 1
ATOM 774 N N . ARG A 1 94 ? -9.396 8.011 0.675 1.00 89.94 94 ARG A N 1
ATOM 775 C CA . ARG A 1 94 ? -8.410 8.589 -0.252 1.00 89.94 94 ARG A CA 1
ATOM 776 C C . ARG A 1 94 ? -7.479 7.537 -0.850 1.00 89.94 94 ARG A C 1
ATOM 778 O O . ARG A 1 94 ? -7.162 7.656 -2.021 1.00 89.94 94 ARG A O 1
ATOM 785 N N . ILE A 1 95 ? -7.071 6.528 -0.079 1.00 88.19 95 ILE A N 1
ATOM 786 C CA . ILE A 1 95 ? -6.241 5.416 -0.579 1.00 88.19 95 ILE A CA 1
ATOM 787 C C . ILE A 1 95 ? -7.016 4.579 -1.608 1.00 88.19 95 ILE A C 1
ATOM 789 O O . ILE A 1 95 ? -6.472 4.189 -2.636 1.00 88.19 95 ILE A O 1
ATOM 793 N N . LEU A 1 96 ? -8.293 4.309 -1.336 1.00 88.94 96 LEU A N 1
ATOM 794 C CA . LEU A 1 96 ? -9.118 3.419 -2.156 1.00 88.94 96 LEU A CA 1
ATOM 795 C C . LEU A 1 96 ? -9.736 4.098 -3.385 1.00 88.94 96 LEU A C 1
ATOM 797 O O . LEU A 1 96 ? -10.138 3.408 -4.316 1.00 88.94 96 LEU A O 1
ATOM 801 N N . LYS A 1 97 ? -9.828 5.432 -3.386 1.00 89.44 97 LYS A N 1
ATOM 802 C CA . LYS A 1 97 ? -10.565 6.206 -4.395 1.00 89.44 97 LYS A CA 1
ATOM 803 C C . LYS A 1 97 ? -10.123 5.909 -5.827 1.00 89.44 97 LYS A C 1
ATOM 805 O O . LYS A 1 97 ? -10.964 5.847 -6.713 1.00 89.44 97 LYS A O 1
ATOM 810 N N . ASP A 1 98 ? -8.824 5.717 -6.028 1.00 81.75 98 ASP A N 1
ATOM 811 C CA . ASP A 1 98 ? -8.244 5.529 -7.361 1.00 81.75 98 ASP A CA 1
ATOM 812 C C . ASP A 1 98 ? -8.135 4.046 -7.756 1.00 81.75 98 ASP A C 1
ATOM 814 O O . ASP A 1 98 ? -7.622 3.729 -8.824 1.00 81.75 98 ASP A O 1
ATOM 818 N N . THR A 1 99 ? -8.585 3.131 -6.888 1.00 80.38 99 THR A N 1
ATOM 819 C CA . THR A 1 99 ? -8.416 1.680 -7.070 1.00 80.38 99 THR A CA 1
ATOM 820 C C . THR A 1 99 ? -9.731 0.905 -7.083 1.00 80.38 99 THR A C 1
ATOM 822 O O . THR A 1 99 ? -9.790 -0.163 -7.677 1.00 80.38 99 THR A O 1
ATOM 825 N N . HIS A 1 100 ? -10.788 1.415 -6.444 1.00 85.81 100 HIS A N 1
ATOM 826 C CA . HIS A 1 100 ? -12.053 0.697 -6.287 1.00 85.81 100 HIS A CA 1
ATOM 827 C C . HIS A 1 100 ? -13.252 1.612 -6.549 1.00 85.81 100 HIS A C 1
ATOM 829 O O . HIS A 1 100 ? -13.392 2.654 -5.909 1.00 85.81 100 HIS A O 1
ATOM 835 N N . ASP A 1 101 ? -14.181 1.184 -7.405 1.00 88.62 101 ASP A N 1
ATOM 836 C CA . ASP A 1 101 ? -15.409 1.944 -7.679 1.00 88.62 101 ASP A CA 1
ATOM 837 C C . ASP A 1 101 ? -16.315 2.048 -6.437 1.00 88.62 101 ASP A C 1
ATOM 839 O O . ASP A 1 101 ? -16.922 3.086 -6.174 1.00 88.62 101 ASP A O 1
ATOM 843 N N . ASP A 1 102 ? -16.378 0.992 -5.617 1.00 90.00 102 ASP A N 1
ATOM 844 C CA . ASP A 1 102 ? -17.193 0.924 -4.398 1.00 90.00 102 ASP A CA 1
ATOM 845 C C . ASP A 1 102 ? -16.440 1.374 -3.128 1.00 90.00 102 ASP A C 1
ATOM 847 O O . ASP A 1 102 ? -16.814 1.007 -2.001 1.00 90.00 102 ASP A O 1
ATOM 851 N N . TYR A 1 103 ? -15.400 2.208 -3.294 1.00 92.81 103 TYR A N 1
ATOM 852 C CA . TYR A 1 103 ? -14.453 2.580 -2.237 1.00 92.81 103 TYR A CA 1
ATOM 853 C C . TYR A 1 103 ? -15.117 3.079 -0.950 1.00 92.81 103 TYR A C 1
ATOM 855 O O . TYR A 1 103 ? -14.583 2.864 0.136 1.00 92.81 103 TYR A O 1
ATOM 863 N N . GLU A 1 104 ? -16.279 3.735 -1.015 1.00 94.25 104 GLU A N 1
ATOM 864 C CA . GLU A 1 104 ? -16.962 4.228 0.184 1.00 94.25 104 GLU A CA 1
ATOM 865 C C . GLU A 1 104 ? -17.451 3.107 1.103 1.00 94.25 104 GLU A C 1
ATOM 867 O O . GLU A 1 104 ? -17.306 3.186 2.329 1.00 94.25 104 GLU A O 1
ATOM 872 N N . SER A 1 105 ? -18.046 2.070 0.514 1.00 92.62 105 SER A N 1
ATOM 873 C CA . SER A 1 105 ? -18.538 0.901 1.242 1.00 92.62 105 SER A CA 1
ATOM 874 C C . SER A 1 105 ? -17.362 0.098 1.787 1.00 92.62 105 SER A C 1
ATOM 876 O O . SER A 1 105 ? -17.334 -0.265 2.970 1.00 92.62 105 SER A O 1
ATOM 878 N N . LEU A 1 106 ? -16.346 -0.105 0.946 1.00 91.50 106 LEU A N 1
ATOM 879 C CA . LEU A 1 106 ? -15.129 -0.814 1.309 1.00 91.50 106 LEU A CA 1
ATOM 880 C C . LEU A 1 106 ? -14.368 -0.100 2.437 1.00 91.50 106 LEU A C 1
ATOM 882 O O . LEU A 1 106 ? -14.015 -0.735 3.432 1.00 91.50 106 LEU A O 1
ATOM 886 N N . ALA A 1 107 ? -14.216 1.225 2.365 1.00 92.81 107 ALA A N 1
ATOM 887 C CA . ALA A 1 107 ? -13.559 2.025 3.397 1.00 92.81 107 ALA A CA 1
ATOM 888 C C . ALA A 1 107 ? -14.232 1.869 4.764 1.00 92.81 107 ALA A C 1
ATOM 890 O O . ALA A 1 107 ? -13.542 1.732 5.773 1.00 92.81 107 ALA A O 1
ATOM 891 N N . LYS A 1 108 ? -15.572 1.841 4.820 1.00 93.00 108 LYS A N 1
ATOM 892 C CA . LYS A 1 108 ? -16.313 1.629 6.076 1.00 93.00 108 LYS A CA 1
ATOM 893 C C . LYS A 1 108 ? -16.029 0.250 6.674 1.00 93.00 108 LYS A C 1
ATOM 895 O O . LYS A 1 108 ? -15.786 0.152 7.878 1.00 93.00 108 LYS A O 1
ATOM 900 N N . LYS A 1 109 ? -16.021 -0.803 5.846 1.00 91.50 109 LYS A N 1
ATOM 901 C CA . LYS A 1 109 ? -15.690 -2.171 6.283 1.00 91.50 109 LYS A CA 1
ATOM 902 C C . LYS A 1 109 ? -14.262 -2.238 6.823 1.00 91.50 109 LYS A C 1
ATOM 904 O O . LYS A 1 109 ? -14.049 -2.700 7.942 1.00 91.50 109 LYS A O 1
ATOM 909 N N . ILE A 1 110 ? -13.302 -1.705 6.068 1.00 90.06 110 ILE A N 1
ATOM 910 C CA . ILE A 1 110 ? -11.884 -1.677 6.446 1.00 90.06 110 ILE A CA 1
ATOM 911 C C . ILE A 1 110 ? -11.684 -0.878 7.732 1.00 90.06 110 ILE A C 1
ATOM 913 O O . ILE A 1 110 ? -11.026 -1.365 8.645 1.00 90.06 110 ILE A O 1
ATOM 917 N N . TYR A 1 111 ? -12.302 0.296 7.864 1.00 91.75 111 TYR A N 1
ATOM 918 C CA . TYR A 1 111 ? -12.207 1.123 9.069 1.00 91.75 111 TYR A CA 1
ATOM 919 C C . TYR A 1 111 ? -12.735 0.410 10.326 1.00 91.75 111 TYR A C 1
ATOM 921 O O . TYR A 1 111 ? -12.207 0.603 11.421 1.00 91.75 111 TYR A O 1
ATOM 929 N N . GLY A 1 112 ? -13.755 -0.443 10.186 1.00 90.31 112 GLY A N 1
ATOM 930 C CA . GLY A 1 112 ? -14.229 -1.298 11.276 1.00 90.31 112 GLY A CA 1
ATOM 931 C C . GLY A 1 112 ? -13.205 -2.363 11.682 1.00 90.31 112 GLY A C 1
ATOM 932 O O . GLY A 1 112 ? -12.964 -2.572 12.872 1.00 90.31 112 GLY A O 1
ATOM 933 N N . VAL A 1 113 ? -12.571 -3.007 10.699 1.00 88.56 113 VAL A N 1
ATOM 934 C CA . VAL A 1 113 ? -11.607 -4.098 10.916 1.00 88.56 113 VAL A CA 1
ATOM 935 C C . VAL A 1 113 ? -10.260 -3.584 11.433 1.00 88.56 113 VAL A C 1
ATOM 937 O O . VAL A 1 113 ? -9.692 -4.163 12.363 1.00 88.56 113 VAL A O 1
ATOM 940 N N . ILE A 1 114 ? -9.768 -2.469 10.889 1.00 88.12 114 ILE A N 1
ATOM 941 C CA . ILE A 1 114 ? -8.409 -1.966 11.124 1.00 88.12 114 ILE A CA 1
ATOM 942 C C . ILE A 1 114 ? -8.165 -1.475 12.556 1.00 88.12 114 ILE A C 1
ATOM 944 O O . ILE A 1 114 ? -7.031 -1.333 13.004 1.00 88.12 114 ILE A O 1
ATOM 948 N N . LYS A 1 115 ? -9.235 -1.235 13.323 1.00 83.94 115 LYS A N 1
ATOM 949 C CA . LYS A 1 115 ? -9.140 -0.917 14.756 1.00 83.94 115 LYS A CA 1
ATOM 950 C C . LYS A 1 115 ? -8.576 -2.085 15.567 1.00 83.94 115 LYS A C 1
ATOM 952 O O . LYS A 1 115 ? -7.984 -1.869 16.621 1.00 83.94 115 LYS A O 1
ATOM 957 N N . LYS A 1 116 ? -8.771 -3.317 15.084 1.00 85.19 116 LYS A N 1
ATOM 958 C CA . LYS A 1 116 ? -8.360 -4.557 15.753 1.00 85.19 116 LYS A CA 1
ATOM 959 C C . LYS A 1 116 ? -7.366 -5.380 14.939 1.00 85.19 116 LYS A C 1
ATOM 961 O O . LYS A 1 116 ? -6.601 -6.128 15.524 1.00 85.19 116 LYS A O 1
ATOM 966 N N . HIS A 1 117 ? -7.290 -5.235 13.629 1.00 85.50 117 HIS A N 1
ATOM 967 C CA . HIS A 1 117 ? -6.365 -6.021 12.808 1.00 85.50 117 HIS A CA 1
ATOM 968 C C . HIS A 1 117 ? -5.640 -5.120 11.813 1.00 85.50 117 HIS A C 1
ATOM 970 O O . HIS A 1 117 ? -5.964 -3.943 11.698 1.00 85.50 117 HIS A O 1
ATOM 976 N N . PHE A 1 118 ? -4.636 -5.648 11.122 1.00 85.25 118 PHE A N 1
ATOM 977 C CA . PHE A 1 118 ? -4.208 -5.046 9.863 1.00 85.25 118 PHE A CA 1
ATOM 978 C C . PHE A 1 118 ? -5.059 -5.633 8.732 1.00 85.25 118 PHE A C 1
ATOM 980 O O . PHE A 1 118 ? -5.685 -6.682 8.897 1.00 85.25 118 PHE A O 1
ATOM 987 N N . VAL A 1 119 ? -5.121 -4.938 7.604 1.00 87.94 119 VAL A N 1
ATOM 988 C CA . VAL A 1 119 ? -5.911 -5.354 6.442 1.00 87.94 119 VAL A CA 1
ATOM 989 C C . VAL A 1 119 ? -5.016 -5.362 5.220 1.00 87.94 119 VAL A C 1
ATOM 991 O O . VAL A 1 119 ? -4.309 -4.387 4.988 1.00 87.94 119 VAL A O 1
ATOM 994 N N . ILE A 1 120 ? -5.074 -6.437 4.435 1.00 88.44 120 ILE A N 1
ATOM 995 C CA . ILE A 1 120 ? -4.447 -6.497 3.115 1.00 88.44 120 ILE A CA 1
ATOM 996 C C . ILE A 1 120 ? -5.536 -6.302 2.061 1.00 88.44 120 ILE A C 1
ATOM 998 O O . ILE A 1 120 ? -6.553 -6.997 2.075 1.00 88.44 120 ILE A O 1
ATOM 1002 N N . ILE A 1 121 ? -5.314 -5.341 1.172 1.00 86.00 121 ILE A N 1
ATOM 1003 C CA . ILE A 1 121 ? -6.172 -4.997 0.040 1.00 86.00 121 ILE A CA 1
ATOM 1004 C C . ILE A 1 121 ? -5.437 -5.416 -1.229 1.00 86.00 121 ILE A C 1
ATOM 1006 O O . ILE A 1 121 ? -4.259 -5.097 -1.380 1.00 86.00 121 ILE A O 1
ATOM 1010 N N . ASP A 1 122 ? -6.135 -6.126 -2.102 1.00 86.81 122 ASP A N 1
ATOM 1011 C CA . ASP A 1 122 ? -5.707 -6.436 -3.469 1.00 86.81 122 ASP A CA 1
ATOM 1012 C C . ASP A 1 122 ? -6.184 -5.301 -4.387 1.00 86.81 122 ASP A C 1
ATOM 1014 O O . ASP A 1 122 ? -7.328 -4.868 -4.229 1.00 86.81 122 ASP A O 1
ATOM 1018 N N . ILE A 1 123 ? -5.305 -4.776 -5.248 1.00 83.12 123 ILE A N 1
ATOM 1019 C CA . ILE A 1 123 ? -5.561 -3.606 -6.115 1.00 83.12 123 ILE A CA 1
ATOM 1020 C C . ILE A 1 123 ? -5.808 -4.042 -7.556 1.00 83.12 123 ILE A C 1
ATOM 1022 O O . ILE A 1 123 ? -5.010 -4.862 -8.064 1.00 83.12 123 ILE A O 1
#

pLDDT: mean 74.39, std 20.26, range [25.78, 94.25]

Sequence (123 aa):
MVVYLLLESKYPKIYPWMSGEKCGYKILKVFDNFAEEHLATQLKIVTFFRLGRHDEISSIYIAQRFYEIHQNICVNLKYISLHRGCGTLDSIKRILKDTHDDYESLAKKIYGVIKKHFVIIDI

Foldseek 3Di:
DDKDFDDDDDDDDDDPDDDDDPDDPQAEEEAEACLPPDPVVLVVVLVLLVCDPVVSYDYHYHDPAPVSRDVSNLVSDQKDKAAQVQDDLVSQLVSCVVPDPPSNVVSVVQRVSRNRGIIMDGD

Organism: NCBI:txid588596